Protein AF-0000000068149530 (afdb_homodimer)

InterPro domains:
  IPR010985 Ribbon-helix-helix [SSF47598] (2-46)
  IPR022789 Antitoxin ParD [PF03693] (12-63)
  IPR022789 Antitoxin ParD [PTHR36582] (4-88)
  IPR022789 Antitoxin ParD [TIGR02606] (7-67)
  IPR038296 Antitoxin ParD superfamily [G3DSA:6.10.10.120] (13-91)

Nearest PDB structures (foldseek):
  5zkt-assembly1_A  TM=6.348E-01  e=5.480E+00  Oryza sativa Japonica Group
  5zkt-assembly1_A  TM=6.357E-01  e=5.384E+00  Oryza sativa Japonica Group

Radius of gyration: 24.43 Å; Cα contacts (8 Å, |Δi|>4): 113; chains: 2; bounding box: 44×57×51 Å

Solvent-accessible surface area (backbone atoms only — not comparable to full-atom values): 9767 Å² total; per-residue (Å²): 132,66,66,38,80,46,78,33,60,32,48,50,70,56,50,48,53,48,48,50,40,30,73,72,62,78,31,94,36,62,35,52,52,51,53,51,10,43,50,53,40,50,51,50,52,50,50,52,51,51,52,49,50,50,50,53,51,52,50,52,52,35,69,72,40,44,79,70,42,47,63,58,46,46,43,49,50,49,47,50,50,48,53,51,48,50,53,54,68,72,98,131,67,66,38,82,45,79,31,62,32,50,47,70,58,50,48,53,49,47,49,41,29,72,72,61,79,34,94,36,62,34,52,52,51,52,51,12,44,50,52,38,50,52,50,52,52,51,52,51,52,52,49,50,50,50,52,53,51,51,52,53,34,68,72,39,44,79,69,43,48,60,55,48,48,43,48,51,49,47,50,50,46,53,50,48,50,52,54,69,74,94

Foldseek 3Di:
DDDDDDDDDDDPVVVVVLVVCCVVPVDVDSVRVVVVVVVVVVVVVVVVVVVVVVVVVVVVVCVVCVPVCPPVVVVVVVVVVVVVVVVVVVD/DDDDDDDDDDDPVVVVVLVVCCVVPVDVDSVRVVVVVVVVVVVVVVVVVVVVVVVVVVVVVCVVCVPVCVPVVVVVVVVVVVVVVVVVVVD

pLDDT: mean 83.76, std 18.3, range [43.78, 98.88]

Secondary structure (DSSP, 8-state):
--EEEEEEEEEHHHHHHHHHHHHTTS-S-HHHHHHHHHHHHHHHHHHHHHHHHHHHHHHHHHHH-HHHHHHHHHHHHHHHHHHHHHHHHH-/--EEEEEEEEEHHHHHHHHHHHHTTS-S-HHHHHHHHHHHHHHHHHHHHHHHHHHHHHHHHHHH-HHHHHHHHHHHHHHHHHHHHHHHHH-

Structure (mmCIF, N/CA/C/O backbone):
data_AF-0000000068149530-model_v1
#
loop_
_entity.id
_entity.type
_entity.pdbx_description
1 polymer 'Type II toxin-antitoxin system ParD family antitoxin'
#
loop_
_atom_site.group_PDB
_atom_site.id
_atom_site.type_symbol
_atom_site.label_atom_id
_atom_site.label_alt_id
_atom_site.label_comp_id
_atom_site.label_asym_id
_atom_site.label_entity_id
_atom_site.label_seq_id
_atom_site.pdbx_PDB_ins_code
_atom_site.Cartn_x
_atom_site.Cartn_y
_atom_site.Cartn_z
_atom_site.occupancy
_atom_site.B_iso_or_equiv
_atom_site.auth_seq_id
_atom_site.auth_comp_id
_atom_site.auth_asym_id
_atom_site.auth_atom_id
_atom_site.pdbx_PDB_model_num
ATOM 1 N N . MET A 1 1 ? 14.922 -18.594 5.605 1 72.62 1 MET A N 1
ATOM 2 C CA . MET A 1 1 ? 13.531 -18.172 5.723 1 72.62 1 MET A CA 1
ATOM 3 C C . MET A 1 1 ? 12.641 -18.969 4.766 1 72.62 1 MET A C 1
ATOM 5 O O . MET A 1 1 ? 12.938 -19.062 3.574 1 72.62 1 MET A O 1
ATOM 9 N N . GLN A 1 2 ? 11.68 -19.844 5.27 1 93.38 2 GLN A N 1
ATOM 10 C CA . GLN A 1 2 ? 10.844 -20.734 4.484 1 93.38 2 GLN A CA 1
ATOM 11 C C . GLN A 1 2 ? 9.922 -19.953 3.555 1 93.38 2 GLN A C 1
ATOM 13 O O . GLN A 1 2 ? 9.391 -18.906 3.934 1 93.38 2 GLN A O 1
ATOM 18 N N . THR A 1 3 ? 10.031 -20.375 2.18 1 97.75 3 THR A N 1
ATOM 19 C CA . THR A 1 3 ? 9.164 -19.703 1.216 1 97.75 3 THR A CA 1
ATOM 20 C C . THR A 1 3 ? 8.141 -20.688 0.639 1 97.75 3 THR A C 1
ATOM 22 O O . THR A 1 3 ? 8.297 -21.906 0.774 1 97.75 3 THR A O 1
ATOM 25 N N . GLU A 1 4 ? 7.098 -20.047 0.162 1 97.44 4 GLU A N 1
ATOM 26 C CA . GLU A 1 4 ? 6.031 -20.766 -0.53 1 97.44 4 GLU A CA 1
ATOM 27 C C . GLU A 1 4 ? 5.773 -20.172 -1.913 1 97.44 4 GLU A C 1
ATOM 29 O O . GLU A 1 4 ? 5.82 -18.953 -2.09 1 97.44 4 GLU A O 1
ATOM 34 N N . LYS A 1 5 ? 5.578 -21.094 -2.857 1 98 5 LYS A N 1
ATOM 35 C CA . LYS A 1 5 ? 5.23 -20.641 -4.203 1 98 5 LYS A CA 1
ATOM 36 C C . LYS A 1 5 ? 3.725 -20.422 -4.34 1 98 5 LYS A C 1
ATOM 38 O O . LYS A 1 5 ? 2.934 -21.234 -3.85 1 98 5 LYS A O 1
ATOM 43 N N . LEU A 1 6 ? 3.342 -19.297 -4.914 1 97.81 6 LEU A N 1
ATOM 44 C CA . LEU A 1 6 ? 1.941 -18.969 -5.148 1 97.81 6 LEU A CA 1
ATOM 45 C C . LEU A 1 6 ? 1.717 -18.531 -6.598 1 97.81 6 LEU A C 1
ATOM 47 O O . LEU A 1 6 ? 2.488 -17.75 -7.141 1 97.81 6 LEU A O 1
ATOM 51 N N . SER A 1 7 ? 0.747 -19.141 -7.23 1 98.25 7 SER A N 1
ATOM 52 C CA . SER A 1 7 ? 0.355 -18.75 -8.586 1 98.25 7 SER A CA 1
ATOM 53 C C . SER A 1 7 ? -0.832 -17.797 -8.57 1 98.25 7 SER A C 1
ATOM 55 O O . SER A 1 7 ? -1.864 -18.094 -7.961 1 98.25 7 SER A O 1
ATOM 57 N N . ILE A 1 8 ? -0.631 -16.688 -9.312 1 98.56 8 ILE A N 1
ATOM 58 C CA . ILE A 1 8 ? -1.677 -15.68 -9.266 1 98.56 8 ILE A CA 1
ATOM 59 C C . ILE A 1 8 ? -2.027 -15.234 -10.688 1 98.56 8 ILE A C 1
ATOM 61 O O . ILE A 1 8 ? -1.2 -15.328 -11.594 1 98.56 8 ILE A O 1
ATOM 65 N N . SER A 1 9 ? -3.277 -14.734 -10.773 1 98.5 9 SER A N 1
ATOM 66 C CA . SER A 1 9 ? -3.744 -14.133 -12.016 1 98.5 9 SER A CA 1
ATOM 67 C C . SER A 1 9 ? -3.805 -12.617 -11.914 1 98.5 9 SER A C 1
ATOM 69 O O . SER A 1 9 ? -4.445 -12.07 -11.008 1 98.5 9 SER A O 1
ATOM 71 N N . LEU A 1 10 ? -3.146 -11.938 -12.938 1 98.69 10 LEU A N 1
ATOM 72 C CA . LEU A 1 10 ? -3.113 -10.484 -12.969 1 98.69 10 LEU A CA 1
ATOM 73 C C . LEU A 1 10 ? -3.623 -9.953 -14.305 1 98.69 10 LEU A C 1
ATOM 75 O O . LEU A 1 10 ? -3.355 -10.547 -15.352 1 98.69 10 LEU A O 1
ATOM 79 N N . PRO A 1 11 ? -4.352 -8.805 -14.227 1 98.56 11 PRO A N 1
ATOM 80 C CA . PRO A 1 11 ? -4.516 -8.094 -15.492 1 98.56 11 PRO A CA 1
ATOM 81 C C . PRO A 1 11 ? -3.188 -7.844 -16.203 1 98.56 11 PRO A C 1
ATOM 83 O O . PRO A 1 11 ? -2.18 -7.555 -15.555 1 98.56 11 PRO A O 1
ATOM 86 N N . VAL A 1 12 ? -3.176 -7.852 -17.484 1 98.31 12 VAL A N 1
ATOM 87 C CA . VAL A 1 12 ? -1.969 -7.797 -18.297 1 98.31 12 VAL A CA 1
ATOM 88 C C . VAL A 1 12 ? -1.203 -6.508 -18.016 1 98.31 12 VAL A C 1
ATOM 90 O O . VAL A 1 12 ? 0.028 -6.512 -17.953 1 98.31 12 VAL A O 1
ATOM 93 N N . ASP A 1 13 ? -1.931 -5.422 -17.812 1 97 13 ASP A N 1
ATOM 94 C CA . ASP A 1 13 ? -1.286 -4.133 -17.578 1 97 13 ASP A CA 1
ATOM 95 C C . ASP A 1 13 ? -0.573 -4.121 -16.219 1 97 13 ASP A C 1
ATOM 97 O O . ASP A 1 13 ? 0.51 -3.549 -16.094 1 97 13 ASP A O 1
ATOM 101 N N . MET A 1 14 ? -1.145 -4.816 -15.266 1 98.25 14 MET A N 1
ATOM 102 C CA . MET A 1 14 ? -0.516 -4.914 -13.953 1 98.25 14 MET A CA 1
ATOM 103 C C . MET A 1 14 ? 0.738 -5.777 -14.008 1 98.25 14 MET A C 1
ATOM 105 O O . MET A 1 14 ? 1.772 -5.418 -13.445 1 98.25 14 MET A O 1
ATOM 109 N N . ALA A 1 15 ? 0.634 -6.879 -14.695 1 98.56 15 ALA A N 1
ATOM 110 C CA . ALA A 1 15 ? 1.788 -7.758 -14.867 1 98.56 15 ALA A CA 1
ATOM 111 C C . ALA A 1 15 ? 2.932 -7.027 -15.57 1 98.56 15 ALA A C 1
ATOM 113 O O . ALA A 1 15 ? 4.098 -7.176 -15.188 1 98.56 15 ALA A O 1
ATOM 114 N N . ARG A 1 16 ? 2.561 -6.223 -16.516 1 97.88 16 ARG A N 1
ATOM 115 C CA . ARG A 1 16 ? 3.555 -5.461 -17.266 1 97.88 16 ARG A CA 1
ATOM 116 C C . ARG A 1 16 ? 4.262 -4.453 -16.359 1 97.88 16 ARG A C 1
ATOM 118 O O . ARG A 1 16 ? 5.477 -4.273 -16.469 1 97.88 16 ARG A O 1
ATOM 125 N N . MET A 1 17 ? 3.484 -3.861 -15.531 1 97.81 17 MET A N 1
ATOM 126 C CA . MET A 1 17 ? 4.059 -2.895 -14.602 1 97.81 17 MET A CA 1
ATOM 127 C C . MET A 1 17 ? 5.059 -3.564 -13.664 1 97.81 17 MET A C 1
ATOM 129 O O . MET A 1 17 ? 6.152 -3.039 -13.438 1 97.81 17 MET A O 1
ATOM 133 N N . VAL A 1 18 ? 4.77 -4.719 -13.164 1 98.5 18 VAL A N 1
ATOM 134 C CA . VAL A 1 18 ? 5.641 -5.484 -12.281 1 98.5 18 VAL A CA 1
ATOM 135 C C . VAL A 1 18 ? 6.934 -5.848 -13.016 1 98.5 18 VAL A C 1
ATOM 137 O O . VAL A 1 18 ? 8.031 -5.605 -12.508 1 98.5 18 VAL A O 1
ATOM 140 N N . ARG A 1 19 ? 6.84 -6.273 -14.242 1 98.25 19 ARG A N 1
ATOM 141 C CA . ARG A 1 19 ? 7.992 -6.691 -15.023 1 98.25 19 ARG A CA 1
ATOM 142 C C . ARG A 1 19 ? 8.898 -5.508 -15.344 1 98.25 19 ARG A C 1
ATOM 144 O O . ARG A 1 19 ? 10.125 -5.645 -15.352 1 98.25 19 ARG A O 1
ATOM 151 N N . ARG A 1 20 ? 8.258 -4.43 -15.656 1 97.88 20 ARG A N 1
ATOM 152 C CA . ARG A 1 20 ? 9.031 -3.24 -16 1 97.88 20 ARG A CA 1
ATOM 153 C C . ARG A 1 20 ? 9.953 -2.83 -14.859 1 97.88 20 ARG A C 1
ATOM 155 O O . ARG A 1 20 ? 11.094 -2.424 -15.094 1 97.88 20 ARG A O 1
ATOM 162 N N . ARG A 1 21 ? 9.508 -3.053 -13.617 1 96.94 21 ARG A N 1
ATOM 163 C CA . ARG A 1 21 ? 10.297 -2.643 -12.461 1 96.94 21 ARG A CA 1
ATOM 164 C C . ARG A 1 21 ? 11.469 -3.592 -12.227 1 96.94 21 ARG A C 1
ATOM 166 O O . ARG A 1 21 ? 12.492 -3.195 -11.664 1 96.94 21 ARG A O 1
ATOM 173 N N . VAL A 1 22 ? 11.328 -4.77 -12.719 1 98.25 22 VAL A N 1
ATOM 174 C CA . VAL A 1 22 ? 12.422 -5.73 -12.656 1 98.25 22 VAL A CA 1
ATOM 175 C C . VAL A 1 22 ? 13.422 -5.445 -13.773 1 98.25 22 VAL A C 1
ATOM 177 O O . VAL A 1 22 ? 14.633 -5.414 -13.547 1 98.25 22 VAL A O 1
ATOM 180 N N . GLU A 1 23 ? 12.859 -5.125 -14.945 1 97.88 23 GLU A N 1
ATOM 181 C CA . GLU A 1 23 ? 13.672 -4.867 -16.125 1 97.88 23 GLU A CA 1
ATOM 182 C C . GLU A 1 23 ? 14.516 -3.607 -15.953 1 97.88 23 GLU A C 1
ATOM 184 O O . GLU A 1 23 ? 15.648 -3.543 -16.438 1 97.88 23 GLU A O 1
ATOM 189 N N . ASP A 1 24 ? 13.977 -2.689 -15.234 1 96.38 24 ASP A N 1
ATOM 190 C CA . ASP A 1 24 ? 14.703 -1.434 -15.062 1 96.38 24 ASP A CA 1
ATOM 191 C C . ASP A 1 24 ? 15.672 -1.515 -13.891 1 96.38 24 ASP A C 1
ATOM 193 O O . ASP A 1 24 ? 16.359 -0.539 -13.578 1 96.38 24 ASP A O 1
ATOM 197 N N . GLY A 1 25 ? 15.648 -2.586 -13.203 1 96.88 25 GLY A N 1
ATOM 198 C CA . GLY A 1 25 ? 16.672 -2.85 -12.195 1 96.88 25 GLY A CA 1
ATOM 199 C C . GLY A 1 25 ? 16.266 -2.4 -10.805 1 96.88 25 GLY A C 1
ATOM 200 O O . GLY A 1 25 ? 17.062 -2.455 -9.875 1 96.88 25 GLY A O 1
ATOM 201 N N . ALA A 1 26 ? 15.055 -1.994 -10.578 1 95.88 26 ALA A N 1
ATOM 202 C CA . ALA A 1 26 ? 14.586 -1.525 -9.281 1 95.88 26 ALA A CA 1
ATOM 203 C C . ALA A 1 26 ? 14.406 -2.689 -8.312 1 95.88 26 ALA A C 1
ATOM 205 O O . ALA A 1 26 ? 14.539 -2.52 -7.094 1 95.88 26 ALA A O 1
ATOM 206 N N . TYR A 1 27 ? 14.094 -3.84 -8.844 1 98.12 27 TYR A N 1
ATOM 207 C CA . TYR A 1 27 ? 13.898 -5.055 -8.062 1 98.12 27 TYR A CA 1
ATOM 208 C C . TYR A 1 27 ? 14.609 -6.242 -8.703 1 98.12 27 TYR A C 1
ATOM 210 O O . TYR A 1 27 ? 14.781 -6.277 -9.93 1 98.12 27 TYR A O 1
ATOM 218 N N . ALA A 1 28 ? 14.953 -7.152 -8 1 98.06 28 ALA A N 1
ATOM 219 C CA . ALA A 1 28 ? 15.68 -8.328 -8.484 1 98.06 28 ALA A CA 1
ATOM 220 C C . ALA A 1 28 ? 14.727 -9.312 -9.156 1 98.06 28 ALA A C 1
ATOM 222 O O . ALA A 1 28 ? 15.156 -10.156 -9.953 1 98.06 28 ALA A O 1
ATOM 223 N N . SER A 1 29 ? 13.367 -9.242 -8.734 1 98.44 29 SER A N 1
ATOM 224 C CA . SER A 1 29 ? 12.422 -10.227 -9.258 1 98.44 29 SER A CA 1
ATOM 225 C C . SER A 1 29 ? 10.984 -9.727 -9.141 1 98.44 29 SER A C 1
ATOM 227 O O . SER A 1 29 ? 10.703 -8.797 -8.391 1 98.44 29 SER A O 1
ATOM 229 N N . ASN A 1 30 ? 10.141 -10.398 -9.781 1 98.44 30 ASN A N 1
ATOM 230 C CA . ASN A 1 30 ? 8.703 -10.164 -9.641 1 98.44 30 ASN A CA 1
ATOM 231 C C . ASN A 1 30 ? 8.234 -10.422 -8.211 1 98.44 30 ASN A C 1
ATOM 233 O O . 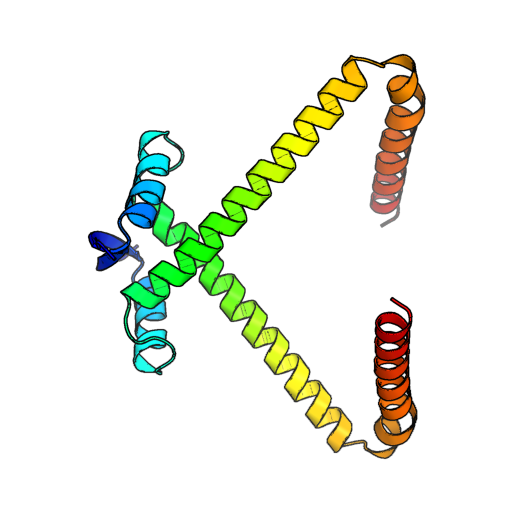ASN A 1 30 ? 7.418 -9.672 -7.676 1 98.44 30 ASN A O 1
ATOM 237 N N . SER A 1 31 ? 8.766 -11.422 -7.641 1 98.75 31 SER A N 1
ATOM 238 C CA . SER A 1 31 ? 8.422 -11.766 -6.266 1 98.75 31 SER A CA 1
ATOM 239 C C . SER A 1 31 ? 8.773 -10.633 -5.309 1 98.75 31 SER A C 1
ATOM 241 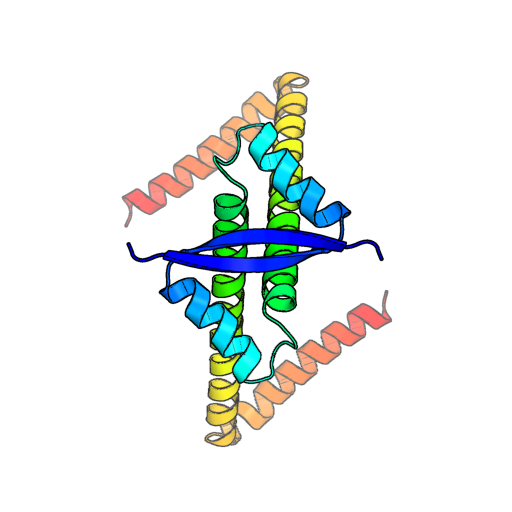O O . SER A 1 31 ? 8.039 -10.359 -4.355 1 98.75 31 SER A O 1
ATOM 243 N N . GLU A 1 32 ? 9.844 -9.992 -5.609 1 98.75 32 GLU A N 1
ATOM 244 C CA . GLU A 1 32 ? 10.258 -8.883 -4.758 1 98.75 32 GLU A CA 1
ATOM 245 C C . GLU A 1 32 ? 9.281 -7.723 -4.844 1 98.75 32 GLU A C 1
ATOM 247 O O . GLU A 1 32 ? 8.93 -7.121 -3.826 1 98.75 32 GLU A O 1
ATOM 252 N N . VAL A 1 33 ? 8.773 -7.398 -5.941 1 98.75 33 VAL A N 1
ATOM 253 C CA . VAL A 1 33 ? 7.781 -6.352 -6.137 1 98.75 33 VAL A CA 1
ATOM 254 C C . VAL A 1 33 ? 6.516 -6.688 -5.352 1 98.75 33 VAL A C 1
ATOM 256 O O . VAL A 1 33 ? 5.992 -5.848 -4.617 1 98.75 33 VAL A O 1
ATOM 259 N N . ILE A 1 34 ? 6.098 -7.902 -5.43 1 98.88 34 ILE A N 1
ATOM 260 C CA . ILE A 1 34 ? 4.848 -8.336 -4.82 1 98.88 34 ILE A CA 1
ATOM 261 C C . ILE A 1 34 ? 4.996 -8.352 -3.299 1 98.88 34 ILE A C 1
ATOM 263 O O . ILE A 1 34 ? 4.074 -7.977 -2.576 1 98.88 34 ILE A O 1
ATOM 267 N N . ARG A 1 35 ? 6.211 -8.766 -2.836 1 98.81 35 ARG A N 1
ATOM 268 C CA . ARG A 1 35 ? 6.445 -8.727 -1.396 1 98.81 35 ARG A CA 1
ATOM 269 C C . ARG A 1 35 ? 6.379 -7.297 -0.869 1 98.81 35 ARG A C 1
ATOM 271 O O . ARG A 1 35 ? 5.82 -7.047 0.2 1 98.81 35 ARG A O 1
ATOM 278 N N . GLU A 1 36 ? 6.891 -6.402 -1.676 1 98.75 36 GLU A N 1
ATOM 279 C CA . GLU A 1 36 ? 6.801 -5 -1.281 1 98.75 36 GLU A CA 1
ATOM 280 C C . GLU A 1 36 ? 5.352 -4.516 -1.284 1 98.75 36 GLU A C 1
ATOM 282 O O . GLU A 1 36 ? 4.918 -3.83 -0.356 1 98.75 36 GLU A O 1
ATOM 287 N N . ALA A 1 37 ? 4.617 -4.852 -2.281 1 98.88 37 ALA A N 1
ATOM 288 C CA . ALA A 1 37 ? 3.201 -4.496 -2.369 1 98.88 37 ALA A CA 1
ATOM 289 C C . ALA A 1 37 ? 2.422 -5.051 -1.178 1 98.88 37 ALA A C 1
ATOM 291 O O . ALA A 1 37 ? 1.613 -4.34 -0.576 1 98.88 37 ALA A O 1
ATOM 292 N N . LEU A 1 38 ? 2.742 -6.27 -0.776 1 98.88 38 LEU A N 1
ATOM 293 C CA . LEU A 1 38 ? 2.027 -6.922 0.314 1 98.88 38 LEU A CA 1
ATOM 294 C C . LEU A 1 38 ? 2.391 -6.297 1.655 1 98.88 38 LEU A C 1
ATOM 296 O O . LEU A 1 38 ? 1.555 -6.227 2.561 1 98.88 38 LEU A O 1
ATOM 300 N N . ARG A 1 39 ? 3.609 -5.805 1.75 1 98.69 39 ARG A N 1
ATOM 301 C CA . AR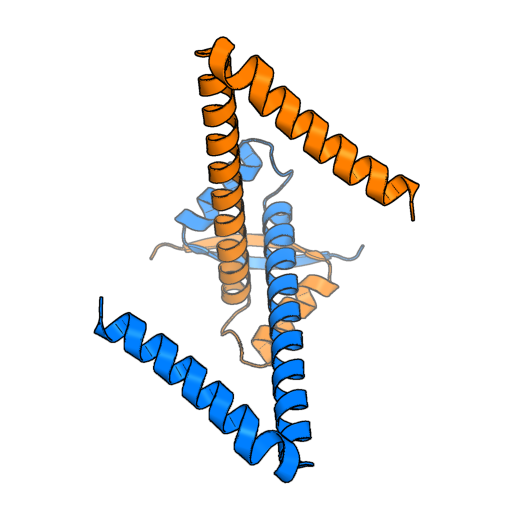G A 1 39 ? 3.975 -5.102 2.975 1 98.69 39 ARG A CA 1
ATOM 302 C C . ARG A 1 39 ? 3.17 -3.812 3.125 1 98.69 39 ARG A C 1
ATOM 304 O O . ARG A 1 39 ? 2.717 -3.482 4.223 1 98.69 39 ARG A O 1
ATOM 311 N N . LEU A 1 40 ? 3.01 -3.168 2.037 1 98.5 40 LEU A N 1
ATOM 312 C CA . LEU A 1 40 ? 2.207 -1.951 2.041 1 98.5 40 LEU A CA 1
ATOM 313 C C . LEU A 1 40 ? 0.751 -2.262 2.377 1 98.5 40 LEU A C 1
ATOM 315 O O . LEU A 1 40 ? 0.135 -1.568 3.189 1 98.5 40 LEU A O 1
ATOM 319 N N . TRP A 1 41 ? 0.242 -3.285 1.822 1 98.62 41 TRP A N 1
ATOM 320 C CA . TRP A 1 41 ? -1.123 -3.732 2.074 1 98.62 41 TRP A CA 1
ATOM 321 C C . TRP A 1 41 ? -1.312 -4.109 3.539 1 98.62 41 TRP A C 1
ATOM 323 O O . TRP A 1 41 ? -2.301 -3.725 4.164 1 98.62 41 TRP A O 1
ATOM 333 N N . GLN A 1 42 ? -0.38 -4.848 4.105 1 98 42 GLN A N 1
ATOM 334 C CA . GLN A 1 42 ? -0.425 -5.238 5.512 1 98 42 GLN A CA 1
ATOM 335 C C . GLN A 1 42 ? -0.429 -4.016 6.426 1 98 42 GLN A C 1
ATOM 337 O O . GLN A 1 42 ? -1.182 -3.967 7.398 1 98 42 GLN A O 1
ATOM 342 N N . GLN A 1 43 ? 0.433 -3.088 6.086 1 97.62 43 GLN A N 1
ATOM 343 C CA . GLN A 1 43 ? 0.487 -1.847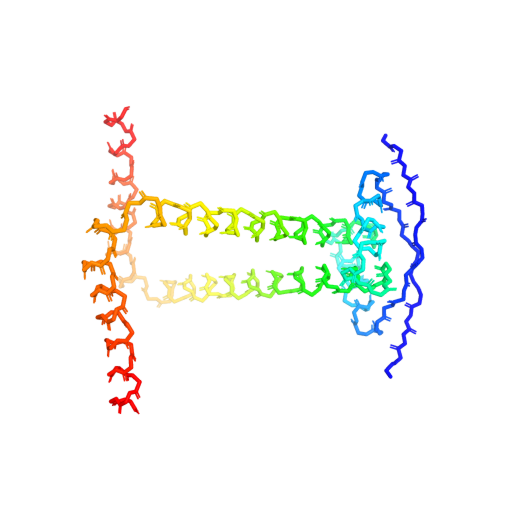 6.848 1 97.62 43 GLN A CA 1
ATOM 344 C C . GLN A 1 43 ? -0.861 -1.13 6.828 1 97.62 43 GLN A C 1
ATOM 346 O O . GLN A 1 43 ? -1.341 -0.673 7.871 1 97.62 43 GLN A O 1
ATOM 351 N N . ARG A 1 44 ? -1.435 -1.1 5.707 1 96.81 44 ARG A N 1
ATOM 352 C CA . ARG A 1 44 ? -2.734 -0.451 5.566 1 96.81 44 ARG A CA 1
ATOM 353 C C . ARG A 1 44 ? -3.801 -1.184 6.371 1 96.81 44 ARG A C 1
ATOM 355 O O . ARG A 1 44 ? -4.633 -0.553 7.027 1 96.81 44 ARG A O 1
ATOM 362 N N . GLU A 1 45 ? -3.76 -2.492 6.281 1 96.12 45 GLU A N 1
ATOM 363 C CA . GLU A 1 45 ? -4.707 -3.289 7.055 1 96.12 45 GLU A CA 1
ATOM 364 C C . GLU A 1 45 ? -4.543 -3.039 8.555 1 96.12 45 GLU A C 1
ATOM 366 O O . GLU A 1 45 ? -5.531 -2.938 9.281 1 96.12 45 GLU A O 1
ATOM 371 N N . GLN A 1 46 ? -3.33 -2.938 9 1 96.38 46 GLN A N 1
ATOM 372 C CA . GLN A 1 46 ? -3.051 -2.688 10.406 1 96.38 46 GLN A CA 1
ATOM 373 C C . GLN A 1 46 ? -3.561 -1.313 10.836 1 96.38 46 GLN A C 1
ATOM 375 O O . GLN A 1 46 ? -4.141 -1.168 11.914 1 96.38 46 GLN A O 1
ATOM 380 N N . GLU A 1 47 ? -3.33 -0.359 10.031 1 96.12 47 GLU A N 1
ATOM 381 C CA . GLU A 1 47 ? -3.799 0.995 10.305 1 96.12 47 GLU A CA 1
ATOM 382 C C . GLU A 1 47 ? -5.32 1.043 10.406 1 96.12 47 GLU A C 1
ATOM 384 O O . GLU A 1 47 ? -5.871 1.669 11.312 1 96.12 47 GLU A O 1
ATOM 389 N N . ARG A 1 48 ? -6.004 0.415 9.523 1 93.81 48 ARG A N 1
ATOM 390 C CA . ARG A 1 48 ? -7.461 0.341 9.531 1 93.81 48 ARG A CA 1
ATOM 391 C C . ARG A 1 48 ? -7.961 -0.342 10.805 1 93.81 48 ARG A C 1
ATOM 393 O O . ARG A 1 48 ? -8.938 0.106 11.414 1 93.81 48 ARG A O 1
ATOM 400 N N . GLY A 1 49 ? -7.27 -1.372 11.141 1 93.94 49 GLY A N 1
ATOM 401 C CA . GLY A 1 49 ? -7.625 -2.053 12.375 1 93.94 49 GLY A CA 1
ATOM 402 C C . GLY A 1 49 ? -7.484 -1.173 13.602 1 93.94 49 GLY A C 1
ATOM 403 O O . GLY A 1 49 ? -8.375 -1.141 14.453 1 93.94 49 GLY A O 1
ATOM 404 N N . HIS A 1 50 ? -6.43 -0.422 13.656 1 94.88 50 HIS A N 1
ATOM 405 C CA . HIS A 1 50 ? -6.199 0.482 14.773 1 94.88 50 HIS A CA 1
ATOM 406 C C . HIS A 1 50 ? -7.262 1.574 14.836 1 94.88 50 HIS A C 1
ATOM 408 O O . HIS A 1 50 ? -7.738 1.925 15.914 1 94.88 50 HIS A O 1
ATOM 414 N N . ARG A 1 51 ? -7.57 2.098 13.719 1 93.06 51 ARG A N 1
ATOM 415 C CA . ARG A 1 51 ? -8.578 3.146 13.641 1 93.06 51 ARG A CA 1
ATOM 416 C C . ARG A 1 51 ? -9.938 2.635 14.109 1 93.06 51 ARG A C 1
ATOM 418 O O . ARG A 1 51 ? -10.648 3.324 14.844 1 93.06 51 ARG A O 1
ATOM 425 N N . LEU A 1 52 ? -10.266 1.449 13.742 1 93.62 52 LEU A N 1
ATOM 426 C CA . LEU A 1 52 ? -11.531 0.849 14.141 1 93.62 52 LEU A CA 1
ATOM 427 C C . LEU A 1 52 ? -11.57 0.607 15.648 1 93.62 52 LEU A C 1
ATOM 429 O O . LEU A 1 52 ? -12.594 0.847 16.297 1 93.62 52 LEU A O 1
ATOM 433 N N . ASP A 1 53 ? -10.484 0.189 16.109 1 93.56 53 ASP A N 1
ATOM 434 C CA . ASP A 1 53 ? -10.391 -0.036 17.547 1 93.56 53 ASP A CA 1
ATOM 435 C C . ASP A 1 53 ? -10.562 1.271 18.328 1 93.56 53 ASP A C 1
ATOM 437 O O . ASP A 1 53 ? -11.219 1.301 19.359 1 93.56 53 ASP A O 1
ATOM 441 N N . ALA A 1 54 ? -9.969 2.254 17.781 1 91.5 54 ALA A N 1
ATOM 442 C CA . ALA A 1 54 ? -10.078 3.566 18.406 1 91.5 54 ALA A CA 1
ATOM 443 C C . ALA A 1 54 ? -11.516 4.074 18.375 1 91.5 54 ALA A C 1
ATOM 445 O O . ALA A 1 54 ? -11.992 4.66 19.344 1 91.5 54 ALA A O 1
ATOM 446 N N . ILE A 1 55 ? -12.141 3.879 17.312 1 90 55 ILE A N 1
ATOM 447 C CA . ILE A 1 55 ? -13.531 4.285 17.156 1 90 55 ILE A CA 1
ATOM 448 C C . ILE A 1 55 ? -14.414 3.506 18.125 1 90 55 ILE A C 1
ATOM 450 O O . ILE A 1 55 ? -15.25 4.09 18.828 1 90 55 ILE A O 1
ATOM 454 N N . ARG A 1 56 ? -14.258 2.227 18.203 1 92.12 56 ARG A N 1
ATOM 455 C CA . ARG A 1 56 ? -15.016 1.388 19.125 1 92.12 56 ARG A CA 1
ATOM 456 C C . ARG A 1 56 ? -14.789 1.827 20.578 1 92.12 56 ARG A C 1
ATOM 458 O O . ARG A 1 56 ? -15.742 1.907 21.359 1 92.12 56 ARG A O 1
ATOM 465 N N . ALA A 1 57 ? -13.523 2.146 20.906 1 90.25 57 ALA A N 1
ATOM 466 C CA . ALA A 1 57 ? -13.18 2.59 22.25 1 90.25 57 ALA A CA 1
ATOM 467 C C . ALA A 1 57 ? -13.875 3.91 22.578 1 90.25 57 ALA A C 1
ATOM 469 O O . ALA A 1 57 ? -14.344 4.105 23.703 1 90.25 57 ALA A O 1
ATOM 470 N N . SER A 1 58 ? -13.898 4.789 21.625 1 86.75 58 SER A N 1
ATOM 471 C CA . SER A 1 58 ? -14.555 6.082 21.812 1 86.75 58 SER A CA 1
ATOM 472 C C . SER A 1 58 ? -16.062 5.922 22 1 86.75 58 SER A C 1
ATOM 474 O O . SER A 1 58 ? -16.656 6.574 22.859 1 86.75 58 SER A O 1
ATOM 476 N N . LEU A 1 59 ? -16.625 5.059 21.281 1 86.69 59 LEU A N 1
ATOM 477 C CA . LEU A 1 59 ? -18.062 4.793 21.406 1 86.69 59 LEU A CA 1
ATOM 478 C C . LEU A 1 59 ? -18.391 4.164 22.75 1 86.69 59 LEU A C 1
ATOM 480 O O . LEU A 1 59 ? -19.375 4.531 23.391 1 86.69 59 LEU A O 1
ATOM 484 N N . ASP A 1 60 ? -17.594 3.279 23.172 1 87.62 60 ASP A N 1
ATOM 485 C CA . ASP A 1 60 ? -17.766 2.635 24.484 1 87.62 60 ASP A CA 1
ATOM 486 C C . ASP A 1 60 ? -17.625 3.648 25.609 1 87.62 60 ASP A C 1
ATOM 488 O O . ASP A 1 60 ? -18.406 3.609 26.578 1 87.62 60 ASP A O 1
ATOM 492 N N . ALA A 1 61 ? -16.672 4.559 25.531 1 83.81 61 ALA A N 1
ATOM 493 C CA . ALA A 1 61 ? -16.484 5.598 26.531 1 83.81 61 ALA A CA 1
ATOM 494 C C . ALA A 1 61 ? -17.672 6.543 26.594 1 83.81 61 ALA A C 1
ATOM 496 O O . ALA A 1 61 ? -18.094 6.945 27.672 1 83.81 61 ALA A O 1
ATOM 497 N N . ALA A 1 62 ? -18.266 6.859 25.453 1 80.5 62 ALA A N 1
ATOM 498 C CA . ALA A 1 62 ? -19.422 7.738 25.375 1 80.5 62 ALA A CA 1
ATOM 499 C C . ALA A 1 62 ? -20.656 7.051 25.938 1 80.5 62 ALA A C 1
ATOM 501 O O . ALA A 1 62 ? -21.484 7.691 26.594 1 80.5 62 ALA A O 1
ATOM 502 N N . ALA A 1 63 ? -20.75 5.816 25.719 1 82.38 63 ALA A N 1
ATOM 503 C CA . ALA A 1 63 ? -21.875 5.043 26.219 1 82.38 63 ALA A CA 1
ATOM 504 C C . ALA A 1 63 ? -21.812 4.898 27.734 1 82.38 63 ALA A C 1
ATOM 506 O O . ALA A 1 63 ? -22.844 4.855 28.406 1 82.38 63 ALA A O 1
ATOM 507 N N . ASN A 1 64 ? -20.672 4.875 28.156 1 82.69 64 ASN A N 1
ATOM 508 C CA . ASN A 1 64 ? -20.484 4.656 29.578 1 82.69 64 ASN A CA 1
ATOM 509 C C . ASN A 1 64 ? -20.516 5.969 30.359 1 82.69 64 ASN A C 1
ATOM 511 O O . ASN A 1 64 ? -20.641 5.965 31.578 1 82.69 64 ASN A O 1
ATOM 515 N N . ASP A 1 65 ? -20.297 7.133 29.766 1 67.62 65 ASP A N 1
ATOM 516 C CA . ASP A 1 65 ? -20.422 8.43 30.422 1 67.62 65 ASP A CA 1
ATOM 517 C C . ASP A 1 65 ? -21.219 9.406 29.547 1 67.62 65 ASP A C 1
ATOM 519 O O . ASP A 1 65 ? -20.656 10.344 28.984 1 67.62 65 ASP A O 1
ATOM 523 N N . PRO A 1 66 ? -22.547 9.039 29.375 1 60.28 66 PRO A N 1
ATOM 524 C CA . PRO A 1 66 ? -23.406 9.836 28.5 1 60.28 66 PRO A CA 1
ATOM 525 C C . PRO A 1 66 ? -23.438 11.32 28.875 1 60.28 66 PRO A C 1
ATOM 527 O O . PRO A 1 66 ? -23.688 12.172 28.016 1 60.28 66 PRO A O 1
ATOM 530 N N . ALA A 1 67 ? -23.438 11.641 30.125 1 59.22 67 ALA A N 1
ATOM 531 C CA . ALA A 1 67 ? -23.516 13.023 30.594 1 59.22 67 ALA A CA 1
ATOM 532 C C . ALA A 1 67 ? -22.391 13.859 30.016 1 59.22 67 ALA A C 1
ATOM 534 O O . ALA A 1 67 ? -22.578 15.047 29.734 1 59.22 67 ALA A O 1
ATOM 535 N N . ARG A 1 68 ? -21.281 13.461 30.031 1 55.59 68 ARG A N 1
ATOM 536 C CA . ARG A 1 68 ? -20.141 14.219 29.547 1 55.59 68 ARG A CA 1
ATOM 537 C C . ARG A 1 68 ? -20.188 14.352 28.016 1 55.59 68 ARG A C 1
ATOM 539 O O . ARG A 1 68 ? -19.844 15.406 27.469 1 55.59 68 ARG A O 1
ATOM 546 N N . HIS A 1 69 ? -20.391 13.289 27.266 1 56 69 HIS A N 1
ATOM 547 C CA . HIS A 1 69 ? -20.344 13.242 25.797 1 56 69 HIS A CA 1
ATOM 548 C C . HIS A 1 69 ? -21.672 13.656 25.188 1 56 69 HIS A C 1
ATOM 550 O O . HIS A 1 69 ? -21.75 13.891 23.984 1 56 69 HIS A O 1
ATOM 556 N N . GLY A 1 70 ? -22.766 13.594 25.953 1 53.38 70 GLY A N 1
ATOM 557 C CA . GLY A 1 70 ? -24.062 13.977 25.422 1 53.38 70 GLY A CA 1
ATOM 558 C C . GLY A 1 70 ? -24.078 15.375 24.844 1 53.38 70 GLY A C 1
ATOM 559 O O . GLY A 1 70 ? -24.422 15.57 23.672 1 53.38 70 GLY A O 1
ATOM 560 N N . SER A 1 71 ? -24 16.375 25.719 1 56.56 71 SER A N 1
ATOM 561 C CA . SER A 1 71 ? -24.328 17.734 25.281 1 56.56 71 SER A CA 1
ATOM 562 C C . SER A 1 71 ? -23.203 18.344 24.453 1 56.56 71 SER A C 1
ATOM 564 O O . SER A 1 71 ? -23.453 18.891 23.375 1 56.56 71 SER A O 1
ATOM 566 N N . ALA A 1 72 ? -21.953 18.312 24.891 1 54.66 72 ALA A N 1
ATOM 567 C CA . ALA A 1 72 ? -20.859 19.062 24.266 1 54.66 72 ALA A CA 1
ATOM 568 C C . ALA A 1 72 ? -20.344 18.359 23.016 1 54.66 72 ALA A C 1
ATOM 570 O O . ALA A 1 72 ? -20.062 19 22 1 54.66 72 ALA A O 1
ATOM 571 N N . GLU A 1 73 ? -20.188 17.125 23.016 1 56.28 73 GLU A N 1
ATOM 572 C CA . GLU A 1 73 ? -19.672 16.391 21.859 1 56.28 73 GLU A CA 1
ATOM 573 C C . GLU A 1 73 ? -20.734 16.234 20.781 1 56.28 73 GLU A C 1
ATOM 575 O O . GLU A 1 73 ? -20.438 16.344 19.594 1 56.28 73 GLU A O 1
ATOM 580 N N . VAL A 1 74 ? -21.953 16.047 21.172 1 58.16 74 VAL A N 1
ATOM 581 C CA . VAL A 1 74 ? -23.062 16.078 20.203 1 58.16 74 VAL A CA 1
ATOM 582 C C . VAL A 1 74 ? -23.172 17.484 19.609 1 58.16 74 VAL A C 1
ATOM 584 O O . VAL A 1 74 ? -23.359 17.641 18.406 1 58.16 74 VAL A O 1
ATOM 587 N N . SER A 1 75 ? -22.938 18.375 20.469 1 58.91 75 SER A N 1
ATOM 588 C CA .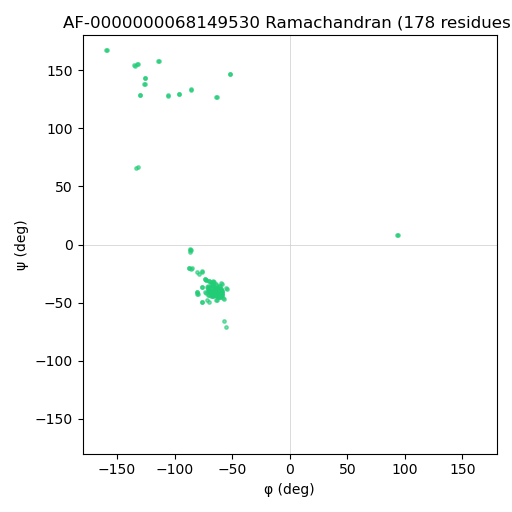 SER A 1 75 ? -22.906 19.766 20 1 58.91 75 SER A CA 1
ATOM 589 C C . SER A 1 75 ? -21.703 20.016 19.109 1 58.91 75 SER A C 1
ATOM 591 O O . SER A 1 75 ? -21.812 20.688 18.078 1 58.91 75 SER A O 1
ATOM 593 N N . ALA A 1 76 ? -20.562 19.562 19.453 1 58.06 76 ALA A N 1
ATOM 594 C CA . ALA A 1 76 ? -19.344 19.719 18.656 1 58.06 76 ALA A CA 1
ATOM 595 C C . ALA A 1 76 ? -19.438 18.938 17.359 1 58.06 76 ALA A C 1
ATOM 597 O O . ALA A 1 76 ? -18.969 19.406 16.312 1 58.06 76 ALA A O 1
ATOM 598 N N . HIS A 1 77 ? -19.953 17.812 17.438 1 61.66 77 HIS A N 1
ATOM 599 C CA . HIS A 1 77 ? -20.188 17.031 16.219 1 61.66 77 HIS A CA 1
ATOM 600 C C . HIS A 1 77 ? -21.25 17.703 15.352 1 61.66 77 HIS A C 1
ATOM 602 O O . HIS A 1 77 ? -21.094 17.781 14.133 1 61.66 77 HIS A O 1
ATOM 608 N N . PHE A 1 78 ? -22.312 18.188 15.969 1 60.03 78 PHE A N 1
ATOM 609 C CA . PHE A 1 78 ? -23.312 18.938 15.219 1 60.03 78 PHE A CA 1
ATOM 610 C C . PHE A 1 78 ? -22.703 20.234 14.68 1 60.03 78 PHE A C 1
ATOM 612 O O . PHE A 1 78 ? -22.969 20.625 13.539 1 60.03 78 PHE A O 1
ATOM 619 N N . ASP A 1 79 ? -21.844 20.844 15.453 1 56.06 79 ASP A N 1
ATOM 620 C CA . ASP A 1 79 ? -21.172 22.047 14.984 1 56.06 79 ASP A CA 1
ATOM 621 C C . ASP A 1 79 ? -20.203 21.734 13.844 1 56.06 79 ASP A C 1
ATOM 623 O O . ASP A 1 79 ? -20.109 22.5 12.875 1 56.06 79 ASP A O 1
ATOM 627 N N . ARG A 1 80 ? -19.484 20.672 13.906 1 60.19 80 ARG A N 1
ATOM 628 C CA . ARG A 1 80 ? -18.578 20.281 12.828 1 60.19 80 ARG A CA 1
ATOM 629 C C . ARG A 1 80 ? -19.344 19.891 11.578 1 60.19 80 ARG A C 1
ATOM 631 O O . ARG A 1 80 ? -18.984 20.281 10.469 1 60.19 80 ARG A O 1
ATOM 638 N N . LEU A 1 81 ? -20.422 19.125 11.703 1 64.06 81 LEU A N 1
ATOM 639 C CA . LEU A 1 81 ? -21.25 18.781 10.562 1 64.06 81 LEU A CA 1
ATOM 640 C C . LEU A 1 81 ? -21.922 20.016 9.984 1 64.06 81 LEU A C 1
ATOM 642 O O . LEU A 1 81 ? -22.031 20.172 8.766 1 64.06 81 LEU A O 1
ATOM 646 N N . LEU A 1 82 ? -22.328 20.891 10.852 1 59.88 82 LEU A N 1
ATOM 647 C CA . LEU A 1 82 ? -22.953 22.141 10.406 1 59.88 82 LEU A CA 1
ATOM 648 C C . LEU A 1 82 ? -21.922 23.047 9.742 1 59.88 82 LEU A C 1
ATOM 650 O O . LEU A 1 82 ? -22.219 23.688 8.727 1 59.88 82 LEU A O 1
ATOM 654 N N . THR A 1 83 ? -20.766 23.078 10.297 1 56.81 83 THR A N 1
ATOM 655 C CA . THR A 1 83 ? -19.703 23.875 9.68 1 56.81 83 THR A CA 1
ATOM 656 C C . THR A 1 83 ? -19.281 23.281 8.344 1 56.81 83 THR A C 1
ATOM 658 O O . THR A 1 83 ? -19.047 24.016 7.375 1 56.81 83 THR A O 1
ATOM 661 N N . GLU A 1 84 ? -19.266 21.953 8.266 1 54.16 84 GLU A N 1
ATOM 662 C CA . GLU A 1 84 ? -18.953 21.328 6.992 1 54.16 84 GLU A CA 1
ATOM 663 C C . GLU A 1 84 ? -20.109 21.484 6 1 54.16 84 GLU A C 1
ATOM 665 O O . GLU A 1 84 ? -19.875 21.672 4.801 1 54.16 84 GLU A O 1
ATOM 670 N N . ALA A 1 85 ? -21.297 21.312 6.469 1 54.34 85 ALA A N 1
ATOM 671 C CA . ALA A 1 85 ? -22.453 21.516 5.609 1 54.34 85 ALA A CA 1
ATOM 672 C C . ALA A 1 85 ? -22.547 22.969 5.145 1 54.34 85 ALA A C 1
ATOM 674 O O . ALA A 1 85 ? -22.938 23.25 4.008 1 54.34 85 ALA A O 1
ATOM 675 N N . GLU A 1 86 ? -22.312 23.875 5.938 1 53.03 86 GLU A N 1
ATOM 676 C CA . GLU A 1 86 ? -22.328 25.281 5.555 1 53.03 86 GLU A CA 1
ATOM 677 C C . GLU A 1 86 ? -21.234 25.578 4.531 1 53.03 86 GLU A C 1
ATOM 679 O O . GLU A 1 86 ? -21.438 26.406 3.633 1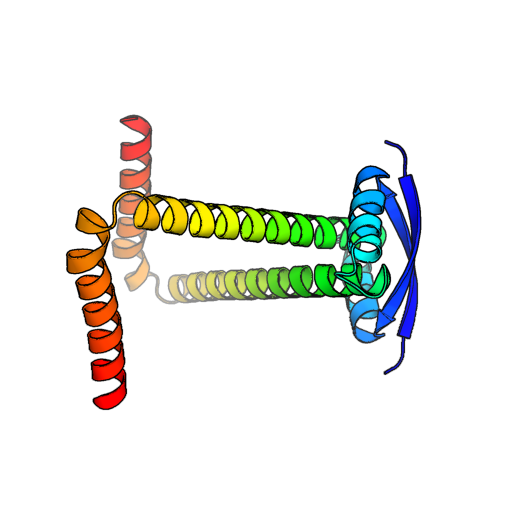 53.03 86 GLU A O 1
ATOM 684 N N . LYS A 1 87 ? -20.141 24.938 4.656 1 53.81 87 LYS A N 1
ATOM 685 C CA . LYS A 1 87 ? -19.094 25.156 3.666 1 53.81 87 LYS A CA 1
ATOM 686 C C . LYS A 1 87 ? -19.469 24.547 2.32 1 53.81 87 LYS A C 1
ATOM 688 O O . LYS A 1 87 ? -19.188 25.109 1.268 1 53.81 87 LYS A O 1
ATOM 693 N N . THR A 1 88 ? -20.078 23.438 2.398 1 51.91 88 THR A N 1
ATOM 694 C CA . THR A 1 88 ? -20.516 22.844 1.139 1 51.91 88 THR A CA 1
ATOM 695 C C . THR A 1 88 ? -21.688 23.625 0.548 1 51.91 88 THR A C 1
ATOM 697 O O . THR A 1 88 ? -21.766 23.797 -0.669 1 51.91 88 THR A O 1
ATOM 700 N N . ALA A 1 89 ? -22.547 24.109 1.315 1 53 89 ALA A N 1
ATOM 701 C CA . ALA A 1 89 ? -23.672 24.891 0.792 1 53 89 ALA A CA 1
ATOM 702 C C . ALA A 1 89 ? -23.188 26.219 0.224 1 53 89 ALA A C 1
ATOM 704 O O . ALA A 1 89 ? -23.781 26.766 -0.708 1 53 89 ALA A O 1
ATOM 705 N N . LYS A 1 90 ? -22.156 26.812 0.741 1 54.84 90 LYS A N 1
ATOM 706 C CA . LYS A 1 90 ? -21.703 28.094 0.215 1 54.84 90 LYS A CA 1
ATOM 707 C C . LYS A 1 90 ? -20.75 27.906 -0.964 1 54.84 90 LYS A C 1
ATOM 709 O O . LYS A 1 90 ? -20.375 28.859 -1.633 1 54.84 90 LYS A O 1
ATOM 714 N N . SER A 1 91 ? -20.375 26.734 -1.264 1 43.78 91 SER A N 1
ATOM 715 C CA . SER A 1 91 ? -19.625 26.562 -2.51 1 43.78 91 SER A CA 1
ATOM 716 C C . SER A 1 91 ? -20.547 26.172 -3.656 1 43.78 91 SER A C 1
ATOM 718 O O . SER A 1 91 ? -21.531 25.453 -3.449 1 43.78 91 SER A O 1
ATOM 720 N N . MET B 1 1 ? -11.344 -8.719 -19.719 1 72.62 1 MET B N 1
ATOM 721 C CA . MET B 1 1 ? -10.047 -8.141 -19.391 1 72.62 1 MET B CA 1
ATOM 722 C C . MET B 1 1 ? -8.961 -9.211 -19.359 1 72.62 1 MET B C 1
ATOM 724 O O . MET B 1 1 ? -9.133 -10.258 -18.75 1 72.62 1 MET B O 1
ATOM 728 N N . GLN B 1 2 ? -7.91 -9.156 -20.266 1 93.44 2 GLN B N 1
ATOM 729 C CA . GLN B 1 2 ? -6.867 -10.164 -20.438 1 93.44 2 GLN B CA 1
ATOM 730 C C . GLN B 1 2 ? -6.02 -10.281 -19.172 1 93.44 2 GLN B C 1
ATOM 732 O O . GLN B 1 2 ? -5.707 -9.281 -18.531 1 93.44 2 GLN B O 1
ATOM 737 N N . THR B 1 3 ? -5.938 -11.633 -18.688 1 97.75 3 THR B N 1
ATOM 738 C CA . THR B 1 3 ? -5.117 -11.859 -17.5 1 97.75 3 THR B CA 1
ATOM 739 C C . THR B 1 3 ? -3.902 -12.719 -17.844 1 97.75 3 THR B C 1
ATOM 741 O O . THR B 1 3 ? -3.857 -13.344 -18.906 1 97.75 3 THR B O 1
ATOM 744 N N . GLU B 1 4 ? -2.945 -12.555 -16.953 1 97.38 4 GLU B N 1
ATOM 745 C CA . GLU B 1 4 ? -1.717 -13.344 -17.016 1 97.38 4 GLU B CA 1
ATOM 746 C C . GLU B 1 4 ? -1.444 -14.047 -15.688 1 97.38 4 GLU B C 1
ATOM 748 O O . GLU B 1 4 ? -1.687 -13.484 -14.617 1 97.38 4 GLU B O 1
ATOM 753 N N . LYS B 1 5 ? -1.014 -15.305 -15.836 1 98 5 LYS B N 1
ATOM 754 C CA . LYS B 1 5 ? -0.629 -16.047 -14.633 1 98 5 LYS B CA 1
ATOM 755 C C . LYS B 1 5 ? 0.822 -15.758 -14.258 1 98 5 LYS B C 1
ATOM 757 O O . LYS B 1 5 ? 1.695 -15.703 -15.125 1 98 5 LYS B O 1
ATOM 762 N N . LEU B 1 6 ? 1.056 -15.492 -12.992 1 97.81 6 LEU B N 1
ATOM 763 C CA . LEU B 1 6 ? 2.391 -15.234 -12.469 1 97.81 6 LEU B CA 1
ATOM 764 C C . LEU B 1 6 ? 2.666 -16.094 -11.242 1 97.81 6 LEU B C 1
ATOM 766 O O . LEU B 1 6 ? 1.825 -16.188 -10.344 1 97.81 6 LEU B O 1
ATOM 770 N N . SER B 1 7 ? 3.77 -16.781 -11.242 1 98.25 7 SER B N 1
ATOM 771 C CA . SER B 1 7 ? 4.207 -17.578 -10.094 1 98.25 7 SER B CA 1
ATOM 772 C C . SER B 1 7 ? 5.203 -16.797 -9.234 1 98.25 7 SER B C 1
ATOM 774 O O . SER B 1 7 ? 6.215 -16.312 -9.742 1 98.25 7 SER B O 1
ATOM 776 N N . ILE B 1 8 ? 4.883 -16.781 -7.93 1 98.5 8 ILE B N 1
ATOM 777 C CA . ILE B 1 8 ? 5.727 -15.977 -7.062 1 98.5 8 ILE B CA 1
ATOM 778 C C . ILE B 1 8 ? 6.113 -16.781 -5.82 1 98.5 8 ILE B C 1
ATOM 780 O O . ILE B 1 8 ? 5.398 -17.703 -5.426 1 98.5 8 ILE B O 1
ATOM 784 N N . SER B 1 9 ? 7.258 -16.344 -5.254 1 98.5 9 SER B N 1
ATOM 785 C CA . SER B 1 9 ? 7.719 -16.906 -3.986 1 98.5 9 SER B CA 1
ATOM 786 C C . SER B 1 9 ? 7.508 -15.922 -2.838 1 98.5 9 SER B C 1
ATOM 788 O O . SER B 1 9 ? 7.961 -14.781 -2.9 1 98.5 9 SER B O 1
ATOM 790 N N . LEU B 1 10 ? 6.836 -16.453 -1.75 1 98.69 10 LEU B N 1
ATOM 791 C CA . LEU B 1 10 ? 6.559 -15.633 -0.576 1 98.69 10 LEU B CA 1
ATOM 792 C C . LEU B 1 10 ? 7.09 -16.297 0.689 1 98.69 10 LEU B C 1
ATOM 794 O O . LEU B 1 10 ? 7.023 -17.531 0.826 1 98.69 10 LEU B O 1
ATOM 798 N N . PRO B 1 11 ? 7.598 -15.438 1.617 1 98.56 11 PRO B N 1
ATOM 799 C CA . PRO B 1 11 ? 7.75 -16 2.959 1 98.56 11 PRO B CA 1
ATOM 800 C C . PRO B 1 11 ? 6.469 -16.656 3.473 1 98.56 11 PRO B C 1
ATOM 802 O O . PRO B 1 11 ? 5.371 -16.156 3.223 1 98.56 11 PRO B O 1
ATOM 805 N N . VAL B 1 12 ? 6.574 -17.688 4.238 1 98.31 12 VAL B N 1
ATOM 806 C CA . VAL B 1 12 ? 5.457 -18.516 4.672 1 98.31 12 VAL B CA 1
ATOM 807 C C . VAL B 1 12 ? 4.457 -17.672 5.457 1 98.31 12 VAL B C 1
ATOM 809 O O . VAL B 1 12 ? 3.244 -17.844 5.312 1 98.31 12 VAL B O 1
ATOM 812 N N . ASP B 1 13 ? 4.953 -16.766 6.258 1 97 13 ASP B N 1
ATOM 813 C CA . ASP B 1 13 ? 4.078 -15.93 7.078 1 97 13 ASP B CA 1
ATOM 814 C C . ASP B 1 13 ? 3.256 -14.977 6.215 1 97 13 ASP B C 1
ATOM 816 O O . ASP B 1 13 ? 2.084 -14.727 6.5 1 97 13 ASP B O 1
ATOM 820 N N . MET B 1 14 ? 3.863 -14.508 5.141 1 98.25 14 MET B N 1
ATOM 821 C CA . MET B 1 14 ? 3.148 -13.625 4.223 1 98.25 14 MET B CA 1
ATOM 822 C C . MET B 1 14 ? 2.074 -14.391 3.459 1 98.25 14 MET B C 1
ATOM 824 O O . MET B 1 14 ? 0.948 -13.914 3.314 1 98.25 14 MET B O 1
ATOM 828 N N . ALA B 1 15 ? 2.418 -15.57 3.008 1 98.56 15 ALA B N 1
ATOM 829 C CA . ALA B 1 15 ? 1.455 -16.422 2.312 1 98.56 15 ALA B CA 1
ATOM 830 C C . ALA B 1 15 ? 0.268 -16.75 3.213 1 98.56 15 ALA B C 1
ATOM 832 O O . ALA B 1 15 ? -0.881 -16.734 2.764 1 98.56 15 ALA B O 1
ATOM 833 N N . ARG B 1 16 ? 0.579 -16.969 4.449 1 97.88 16 ARG B N 1
ATOM 834 C CA . ARG B 1 16 ? -0.462 -17.297 5.418 1 97.88 16 ARG B CA 1
ATOM 835 C C . ARG B 1 16 ? -1.412 -16.109 5.617 1 97.88 16 ARG B C 1
ATOM 837 O O . ARG B 1 16 ? -2.627 -16.297 5.711 1 97.88 16 ARG B O 1
ATOM 844 N N . MET B 1 17 ? -0.827 -14.977 5.656 1 97.81 17 MET B N 1
ATOM 845 C CA . MET B 1 17 ? -1.641 -13.773 5.812 1 97.81 17 MET B CA 1
ATOM 846 C C . MET B 1 17 ? -2.588 -13.602 4.633 1 97.81 17 MET B C 1
ATOM 848 O O . MET B 1 17 ? -3.77 -13.305 4.816 1 97.81 17 MET B O 1
ATOM 852 N N . VAL B 1 18 ? -2.143 -13.82 3.447 1 98.5 18 VAL B N 1
ATOM 853 C CA . VAL B 1 18 ? -2.943 -13.711 2.232 1 98.5 18 VAL B CA 1
ATOM 854 C C . VAL B 1 18 ? -4.082 -14.734 2.275 1 98.5 18 VAL B C 1
ATOM 856 O O . VAL B 1 18 ? -5.246 -14.383 2.064 1 98.5 18 VAL B O 1
ATOM 859 N N . ARG B 1 19 ? -3.818 -15.938 2.672 1 98.31 19 ARG B N 1
ATOM 860 C CA . ARG B 1 19 ? -4.805 -17 2.709 1 98.31 19 ARG B CA 1
ATOM 861 C C . ARG B 1 19 ? -5.875 -16.734 3.764 1 98.31 19 ARG B C 1
ATOM 863 O O . ARG B 1 19 ? -7.051 -17.031 3.553 1 98.31 19 ARG B O 1
ATOM 870 N N . ARG B 1 20 ? -5.41 -16.234 4.863 1 97.94 20 ARG B N 1
ATOM 871 C CA . ARG B 1 20 ? -6.34 -15.961 5.949 1 97.94 20 ARG B CA 1
ATOM 872 C C . ARG B 1 20 ? -7.414 -14.969 5.508 1 97.94 20 ARG B C 1
ATOM 874 O O . ARG B 1 20 ? -8.586 -15.117 5.871 1 97.94 20 ARG B O 1
ATOM 881 N N . ARG B 1 21 ? -7.055 -14.039 4.625 1 97.06 21 ARG B N 1
ATOM 882 C CA . ARG B 1 21 ? -7.996 -13.016 4.188 1 97.06 21 ARG B CA 1
ATOM 883 C C . ARG B 1 21 ? -9 -13.586 3.191 1 97.06 21 ARG B C 1
ATOM 885 O O . ARG B 1 21 ? -10.125 -13.094 3.082 1 97.06 21 ARG B O 1
ATOM 892 N N . VAL B 1 22 ? -8.609 -14.625 2.557 1 98.31 22 VAL B N 1
ATOM 893 C CA . VAL B 1 22 ? -9.523 -15.328 1.661 1 98.31 22 VAL B CA 1
ATOM 894 C C . VAL B 1 22 ? -10.453 -16.234 2.473 1 98.31 22 VAL B C 1
ATOM 896 O O . VAL B 1 22 ? -11.664 -16.234 2.252 1 98.31 22 VAL B O 1
ATOM 899 N N . GLU B 1 23 ? -9.859 -16.875 3.48 1 97.88 23 GLU B N 1
ATOM 900 C CA . GLU B 1 23 ? -10.594 -17.812 4.328 1 97.88 23 GLU B CA 1
ATOM 901 C C . GLU B 1 23 ? -11.656 -17.078 5.152 1 97.88 23 GLU B C 1
ATOM 903 O O . GLU B 1 23 ? -12.734 -17.625 5.395 1 97.88 23 GLU B O 1
ATOM 908 N N . ASP B 1 24 ? -11.352 -15.883 5.496 1 96.38 24 ASP B N 1
ATOM 909 C CA . ASP B 1 24 ? -12.297 -15.141 6.328 1 96.38 24 ASP B CA 1
ATOM 910 C C . ASP B 1 24 ? -13.336 -14.422 5.473 1 96.38 24 ASP B C 1
ATOM 912 O O . ASP B 1 24 ? -14.203 -13.719 6 1 96.38 24 ASP B O 1
ATOM 916 N N . GLY B 1 25 ? -13.188 -14.508 4.207 1 97 25 GLY B N 1
ATOM 917 C CA . GLY B 1 25 ? -14.227 -14.039 3.307 1 97 25 GLY B CA 1
ATOM 918 C C . GLY B 1 25 ? -14.023 -12.602 2.863 1 97 25 GLY B C 1
ATOM 919 O O . GLY B 1 25 ? -14.883 -12.031 2.191 1 97 25 GLY B O 1
ATOM 920 N N . ALA B 1 26 ? -12.93 -11.969 3.146 1 95.81 26 ALA B N 1
ATOM 921 C CA . ALA B 1 26 ? -12.664 -10.586 2.773 1 95.81 26 ALA B CA 1
ATOM 922 C C . ALA B 1 26 ? -12.375 -10.461 1.279 1 95.81 26 ALA B C 1
ATOM 924 O O . ALA B 1 26 ? -12.641 -9.422 0.673 1 95.81 26 ALA B O 1
ATOM 925 N N . TYR B 1 27 ? -11.836 -11.5 0.723 1 98.06 27 TYR B N 1
ATOM 926 C CA . TYR B 1 27 ? -11.508 -11.547 -0.697 1 98.06 27 TYR B CA 1
ATOM 927 C C . TYR B 1 27 ? -11.938 -12.875 -1.311 1 98.06 27 TYR B C 1
ATOM 929 O O . TYR B 1 27 ? -12 -13.891 -0.618 1 98.06 27 TYR B O 1
ATOM 937 N N . ALA B 1 28 ? -12.172 -12.906 -2.504 1 98.06 28 ALA B N 1
ATOM 938 C CA . ALA B 1 28 ? -12.633 -14.102 -3.203 1 98.06 28 ALA B CA 1
ATOM 939 C C . ALA B 1 28 ? -11.477 -15.039 -3.508 1 98.06 28 ALA B C 1
ATOM 941 O O . ALA B 1 28 ? -11.68 -16.234 -3.734 1 98.06 28 ALA B O 1
ATOM 942 N N . SER B 1 29 ? -10.188 -14.43 -3.578 1 98.44 29 SER B N 1
ATOM 943 C CA . SER B 1 29 ? -9.047 -15.25 -3.967 1 98.44 29 SER B CA 1
ATOM 944 C C . SER B 1 29 ? -7.73 -14.617 -3.521 1 98.44 29 SER B C 1
ATOM 946 O O . SER B 1 29 ? -7.684 -13.43 -3.205 1 98.44 29 SER B O 1
ATOM 948 N N . ASN B 1 30 ? -6.719 -15.367 -3.592 1 98.44 30 ASN B N 1
ATOM 949 C CA . ASN B 1 30 ? -5.367 -14.859 -3.365 1 98.44 30 ASN B CA 1
ATOM 950 C C . ASN B 1 30 ? -4.988 -13.797 -4.387 1 98.44 30 ASN B C 1
ATOM 952 O O . ASN B 1 30 ? -4.371 -12.789 -4.039 1 98.44 30 ASN B O 1
ATOM 956 N N . SER B 1 31 ? -5.387 -14.016 -5.57 1 98.69 31 SER B N 1
ATOM 957 C CA . SER B 1 31 ? -5.105 -13.055 -6.637 1 98.69 31 SER B CA 1
ATOM 958 C C . SER B 1 31 ? -5.738 -11.703 -6.344 1 98.69 31 SER B C 1
ATOM 960 O O . SER B 1 31 ? -5.148 -10.656 -6.641 1 98.69 31 SER B O 1
ATOM 962 N N . GLU B 1 32 ? -6.867 -11.766 -5.762 1 98.75 32 GLU B N 1
ATOM 963 C CA . GLU B 1 32 ? -7.547 -10.516 -5.43 1 98.75 32 GLU B CA 1
ATOM 964 C C . GLU B 1 32 ? -6.785 -9.734 -4.363 1 98.75 32 GLU B C 1
ATOM 966 O O . GLU B 1 32 ? -6.637 -8.516 -4.465 1 98.75 32 GLU B O 1
ATOM 971 N N . VAL B 1 33 ? -6.258 -10.336 -3.4 1 98.75 33 VAL B N 1
ATOM 972 C CA . VAL B 1 33 ? -5.445 -9.703 -2.363 1 98.75 33 VAL B CA 1
ATOM 973 C C . VAL B 1 33 ? -4.215 -9.055 -2.99 1 98.75 33 VAL B C 1
ATOM 975 O O . VAL B 1 33 ? -3.912 -7.891 -2.721 1 98.75 33 VAL B O 1
ATOM 978 N N . ILE B 1 34 ? -3.586 -9.758 -3.861 1 98.88 34 ILE B N 1
ATOM 979 C CA . ILE B 1 34 ? -2.336 -9.305 -4.461 1 98.88 34 ILE B CA 1
ATOM 980 C C . ILE B 1 34 ? -2.609 -8.133 -5.402 1 98.88 34 ILE B C 1
ATOM 982 O O . ILE B 1 34 ? -1.83 -7.18 -5.457 1 98.88 34 ILE B O 1
ATOM 986 N N . ARG B 1 35 ? -3.773 -8.211 -6.113 1 98.81 35 ARG B N 1
ATOM 987 C CA . ARG B 1 35 ? -4.133 -7.082 -6.969 1 98.81 35 ARG B CA 1
ATOM 988 C C . ARG B 1 35 ? -4.363 -5.82 -6.141 1 98.81 35 ARG B C 1
ATOM 990 O O . ARG B 1 35 ? -3.951 -4.727 -6.539 1 98.81 35 ARG B O 1
ATOM 997 N N . GLU B 1 36 ? -4.953 -6.035 -4.992 1 98.75 36 GLU B N 1
ATOM 998 C CA . GLU B 1 36 ? -5.145 -4.895 -4.105 1 98.75 36 GLU B CA 1
ATOM 999 C C . GLU B 1 36 ? -3.809 -4.363 -3.594 1 98.75 36 GLU B C 1
ATOM 1001 O O . GLU B 1 36 ? -3.58 -3.154 -3.568 1 98.75 36 GLU B O 1
ATOM 1006 N N . ALA B 1 37 ? -2.941 -5.223 -3.205 1 98.88 37 ALA B N 1
ATOM 1007 C CA . ALA B 1 37 ? -1.606 -4.844 -2.748 1 98.88 37 ALA B CA 1
ATOM 1008 C C . ALA B 1 37 ? -0.851 -4.082 -3.834 1 98.88 37 ALA B C 1
ATOM 1010 O O . ALA B 1 37 ? -0.228 -3.055 -3.562 1 98.88 37 ALA B O 1
ATOM 1011 N N . LEU B 1 38 ? -0.989 -4.52 -5.07 1 98.88 38 LEU B N 1
ATOM 1012 C CA . LEU B 1 38 ? -0.269 -3.908 -6.184 1 98.88 38 LEU B CA 1
ATOM 1013 C C . LEU B 1 38 ? -0.853 -2.541 -6.52 1 98.88 38 LEU B C 1
ATOM 1015 O O . LEU B 1 38 ? -0.125 -1.637 -6.938 1 98.88 38 LEU B O 1
ATOM 1019 N N . ARG B 1 39 ? -2.143 -2.4 -6.293 1 98.69 39 ARG B N 1
ATOM 1020 C CA . ARG B 1 39 ? -2.73 -1.08 -6.5 1 98.69 39 ARG B CA 1
ATOM 1021 C C . ARG B 1 39 ? -2.178 -0.073 -5.496 1 98.69 39 ARG B C 1
ATOM 1023 O O . ARG B 1 39 ? -1.886 1.07 -5.852 1 98.69 39 ARG B O 1
ATOM 1030 N N . LEU B 1 40 ? -2.035 -0.531 -4.312 1 98.5 40 LEU B N 1
ATOM 1031 C CA . LEU B 1 40 ? -1.457 0.321 -3.279 1 98.5 40 LEU B CA 1
ATOM 1032 C C . LEU B 1 40 ? -0.006 0.66 -3.604 1 98.5 40 LEU B C 1
ATOM 1034 O O . LEU B 1 40 ? 0.408 1.815 -3.482 1 98.5 40 LEU B O 1
ATOM 1038 N N . TRP B 1 41 ? 0.706 -0.277 -4.051 1 98.62 41 TRP B N 1
ATOM 1039 C CA . TRP B 1 41 ? 2.102 -0.101 -4.438 1 98.62 41 TRP B CA 1
ATOM 1040 C C . TRP B 1 41 ? 2.223 0.876 -5.602 1 98.62 41 TRP B C 1
ATOM 1042 O O . TRP B 1 41 ? 3.076 1.767 -5.586 1 98.62 41 TRP B O 1
ATOM 1052 N N . GLN B 1 42 ? 1.397 0.738 -6.605 1 98 42 GLN B N 1
ATOM 1053 C CA . GLN B 1 42 ? 1.389 1.634 -7.758 1 98 42 GLN B CA 1
ATOM 1054 C C . GLN B 1 42 ? 1.103 3.07 -7.332 1 98 42 GLN B C 1
ATOM 1056 O O . GLN B 1 42 ? 1.748 4.004 -7.812 1 98 42 GLN B O 1
ATOM 1061 N N . GLN B 1 43 ? 0.123 3.182 -6.469 1 97.69 43 GLN B N 1
ATOM 1062 C CA . GLN B 1 43 ? -0.21 4.504 -5.949 1 97.69 43 GLN B CA 1
ATOM 1063 C C . GLN B 1 43 ? 0.991 5.137 -5.25 1 97.69 43 GLN B C 1
ATOM 1065 O O . GLN B 1 43 ? 1.294 6.312 -5.473 1 97.69 43 GLN B O 1
ATOM 1070 N N . ARG B 1 44 ? 1.648 4.363 -4.5 1 96.81 44 ARG B N 1
ATOM 1071 C CA . ARG B 1 44 ? 2.824 4.855 -3.787 1 96.81 44 ARG B CA 1
ATOM 1072 C C . ARG B 1 44 ? 3.928 5.254 -4.762 1 96.81 44 ARG B C 1
ATOM 1074 O O . ARG B 1 44 ? 4.582 6.281 -4.582 1 96.81 44 ARG B O 1
ATOM 1081 N N . GLU B 1 45 ? 4.117 4.418 -5.75 1 96.06 45 GLU B N 1
ATOM 1082 C CA . GLU B 1 45 ? 5.117 4.73 -6.766 1 96.06 45 GLU B CA 1
ATOM 1083 C C . GLU B 1 45 ? 4.785 6.039 -7.48 1 96.06 45 GLU B C 1
ATOM 1085 O O . GLU B 1 45 ? 5.676 6.848 -7.75 1 96.06 45 GLU B O 1
ATOM 1090 N N . GLN B 1 46 ? 3.541 6.242 -7.777 1 96.44 46 GLN B N 1
ATOM 1091 C CA . GLN B 1 46 ? 3.104 7.461 -8.453 1 96.44 46 GLN B CA 1
ATOM 1092 C C . GLN B 1 46 ? 3.328 8.688 -7.574 1 96.44 46 GLN B C 1
ATOM 1094 O O . GLN B 1 46 ? 3.779 9.727 -8.055 1 96.44 46 GLN B O 1
ATOM 1099 N N . GLU B 1 47 ? 3.006 8.555 -6.348 1 96 47 GLU B N 1
ATOM 1100 C CA . GLU B 1 47 ? 3.207 9.648 -5.398 1 96 47 GLU B CA 1
ATOM 1101 C C . GLU B 1 47 ? 4.684 10.016 -5.289 1 96 47 GLU B C 1
ATOM 1103 O O . GLU B 1 47 ? 5.035 11.203 -5.293 1 96 47 GLU B O 1
ATOM 1108 N N . ARG B 1 48 ? 5.535 9.078 -5.195 1 93.75 48 ARG B N 1
ATOM 1109 C CA . ARG B 1 48 ? 6.977 9.297 -5.141 1 93.75 48 ARG B CA 1
ATOM 1110 C C . ARG B 1 48 ? 7.473 10 -6.402 1 93.75 48 ARG B C 1
ATOM 1112 O O . ARG B 1 48 ? 8.297 10.914 -6.328 1 93.75 48 ARG B O 1
ATOM 1119 N N . GLY B 1 49 ? 6.941 9.539 -7.477 1 93.88 49 GLY B N 1
ATOM 1120 C CA . GLY B 1 49 ? 7.297 10.188 -8.727 1 93.88 49 GLY B CA 1
ATOM 1121 C C . GLY B 1 49 ? 6.898 11.648 -8.781 1 93.88 49 GLY B C 1
ATOM 1122 O O . GLY B 1 49 ? 7.691 12.5 -9.188 1 93.88 49 GLY B O 1
ATOM 1123 N N . HIS B 1 50 ? 5.73 11.945 -8.32 1 95 50 HIS B N 1
ATOM 1124 C CA . HIS B 1 50 ? 5.246 13.32 -8.297 1 95 50 HIS B CA 1
ATOM 1125 C C . HIS B 1 50 ? 6.09 14.195 -7.375 1 95 50 HIS B C 1
ATOM 1127 O O . HIS B 1 50 ? 6.402 15.336 -7.707 1 95 50 HIS B O 1
ATOM 1133 N N . ARG B 1 51 ? 6.406 13.664 -6.254 1 93.06 51 ARG B N 1
ATOM 1134 C CA . ARG B 1 51 ? 7.219 14.391 -5.285 1 93.06 51 ARG B CA 1
ATOM 1135 C C . ARG B 1 51 ? 8.602 14.703 -5.852 1 93.06 51 ARG B C 1
ATOM 1137 O O . ARG B 1 51 ? 9.109 15.812 -5.684 1 93.06 51 ARG B O 1
ATOM 1144 N N . LEU B 1 52 ? 9.148 13.789 -6.555 1 93.5 52 LEU B N 1
ATOM 1145 C CA . LEU B 1 52 ? 10.461 13.984 -7.16 1 93.5 52 LEU B CA 1
ATOM 1146 C C . LEU B 1 52 ? 10.406 15.047 -8.25 1 93.5 52 LEU B C 1
ATOM 1148 O O . LEU B 1 52 ? 11.312 15.875 -8.367 1 93.5 52 LEU B O 1
ATOM 1152 N N . ASP B 1 53 ? 9.367 14.961 -8.961 1 93.38 53 ASP B N 1
ATOM 1153 C CA . ASP B 1 53 ? 9.188 15.961 -10.016 1 93.38 53 ASP B CA 1
ATOM 1154 C C . ASP B 1 53 ? 9.055 17.359 -9.422 1 93.38 53 ASP B C 1
ATOM 1156 O O . ASP B 1 53 ? 9.602 18.328 -9.969 1 93.38 53 ASP B O 1
ATOM 1160 N N . ALA B 1 54 ? 8.367 17.406 -8.367 1 91.5 54 ALA B N 1
ATOM 1161 C CA . ALA B 1 54 ? 8.188 18.688 -7.695 1 91.5 54 ALA B CA 1
ATOM 1162 C C . ALA B 1 54 ? 9.516 19.203 -7.148 1 91.5 54 ALA B C 1
ATOM 1164 O O . ALA B 1 54 ? 9.797 20.406 -7.23 1 91.5 54 ALA B O 1
ATOM 1165 N N . ILE B 1 55 ? 10.258 18.344 -6.609 1 90.12 55 ILE B N 1
ATOM 1166 C CA . ILE B 1 55 ? 11.57 18.703 -6.078 1 90.12 55 ILE B CA 1
ATOM 1167 C C . ILE B 1 55 ? 12.477 19.188 -7.207 1 90.12 55 ILE B C 1
ATOM 1169 O O . ILE B 1 55 ? 13.133 20.219 -7.09 1 90.12 55 ILE B O 1
ATOM 1173 N N . ARG B 1 56 ? 12.539 18.484 -8.281 1 92.12 56 ARG B N 1
ATOM 1174 C CA . ARG B 1 56 ? 13.344 18.859 -9.438 1 92.12 56 ARG B CA 1
ATOM 1175 C C . ARG B 1 56 ? 12.914 20.219 -9.977 1 92.12 56 ARG B C 1
ATOM 1177 O O . ARG B 1 56 ? 13.758 21.062 -10.312 1 92.12 56 ARG B O 1
ATOM 1184 N N . ALA B 1 57 ? 11.57 20.453 -10.039 1 90.25 57 ALA B N 1
ATOM 1185 C CA . ALA B 1 57 ? 11.039 21.719 -10.531 1 90.25 57 ALA B CA 1
ATOM 1186 C C . ALA B 1 57 ? 11.461 22.875 -9.625 1 90.25 57 ALA B C 1
ATOM 1188 O O . ALA B 1 57 ? 11.781 23.969 -10.109 1 90.25 57 ALA B O 1
ATOM 1189 N N . SER B 1 58 ? 11.422 22.625 -8.344 1 86.69 58 SER B N 1
ATOM 1190 C CA . SER B 1 58 ? 11.82 23.625 -7.371 1 86.69 58 SER B CA 1
ATOM 1191 C C . SER B 1 58 ? 13.305 23.969 -7.492 1 86.69 58 SER B C 1
ATOM 1193 O O . SER B 1 58 ? 13.695 25.125 -7.445 1 86.69 58 SER B O 1
ATOM 1195 N N . LEU B 1 59 ? 14.094 23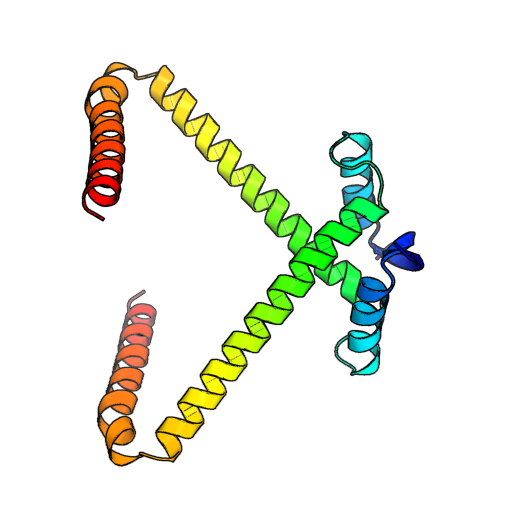 -7.699 1 86.69 59 LEU B N 1
ATOM 1196 C CA . LEU B 1 59 ? 15.531 23.188 -7.863 1 86.69 59 LEU B CA 1
ATOM 1197 C C . LEU B 1 59 ? 15.836 23.953 -9.141 1 86.69 59 LEU B C 1
ATOM 1199 O O . LEU B 1 59 ? 16.688 24.844 -9.148 1 86.69 59 LEU B O 1
ATOM 1203 N N . ASP B 1 60 ? 15.172 23.625 -10.172 1 87.5 60 ASP B N 1
ATOM 1204 C CA . ASP B 1 60 ? 15.328 24.312 -11.453 1 87.5 60 ASP B CA 1
ATOM 1205 C C . ASP B 1 60 ? 14.922 25.781 -11.344 1 87.5 60 ASP B C 1
ATOM 1207 O O . ASP B 1 60 ? 15.594 26.656 -11.883 1 87.5 60 ASP B O 1
ATOM 1211 N N . ALA B 1 61 ? 13.828 26.078 -10.648 1 83.94 61 ALA B N 1
ATOM 1212 C CA . ALA B 1 61 ? 13.359 27.438 -10.445 1 83.94 61 ALA B CA 1
ATOM 1213 C C . ALA B 1 61 ? 14.367 28.25 -9.625 1 83.94 61 ALA B C 1
ATOM 1215 O O . ALA B 1 61 ? 14.609 29.422 -9.922 1 83.94 61 ALA B O 1
ATOM 1216 N N . ALA B 1 62 ? 14.992 27.625 -8.641 1 80.44 62 ALA B N 1
ATOM 1217 C CA . ALA B 1 62 ? 15.984 28.281 -7.797 1 80.44 62 ALA B CA 1
ATOM 1218 C C . ALA B 1 62 ? 17.266 28.562 -8.578 1 80.44 62 ALA B C 1
ATOM 1220 O O . ALA B 1 62 ? 17.906 29.594 -8.391 1 80.44 62 ALA B O 1
ATOM 1221 N N . ALA B 1 63 ? 17.594 27.672 -9.422 1 82.06 63 ALA B N 1
ATOM 1222 C CA . ALA B 1 63 ? 18.797 27.812 -10.242 1 82.06 63 ALA B CA 1
ATOM 1223 C C . ALA B 1 63 ? 18.609 28.922 -11.281 1 82.06 63 ALA B C 1
ATOM 1225 O O . ALA B 1 63 ? 19.562 29.609 -11.633 1 82.06 63 ALA B O 1
ATOM 1226 N N . ASN B 1 64 ? 17.453 29.031 -11.648 1 82.5 64 ASN B N 1
ATOM 1227 C CA . ASN B 1 64 ? 17.188 30.016 -12.703 1 82.5 64 ASN B CA 1
ATOM 1228 C C . ASN B 1 64 ? 16.922 31.406 -12.125 1 82.5 64 ASN B C 1
ATOM 1230 O O . ASN B 1 64 ? 16.938 32.406 -12.859 1 82.5 64 ASN B O 1
ATOM 1234 N N . ASP B 1 65 ? 16.547 31.578 -10.852 1 67.38 65 ASP B N 1
ATOM 1235 C CA . ASP B 1 65 ? 16.406 32.875 -10.203 1 67.38 65 ASP B CA 1
ATOM 1236 C C . ASP B 1 65 ? 17.109 32.875 -8.844 1 67.38 65 ASP B C 1
ATOM 1238 O O . ASP B 1 65 ? 16.453 32.875 -7.801 1 67.38 65 ASP B O 1
ATOM 1242 N N . PRO B 1 66 ? 18.5 32.75 -8.93 1 60.19 66 PRO B N 1
ATOM 1243 C CA . PRO B 1 66 ? 19.297 32.656 -7.699 1 60.19 66 PRO B CA 1
ATOM 1244 C C . PRO B 1 66 ? 19.047 33.844 -6.75 1 60.19 66 PRO B C 1
ATOM 1246 O O . PRO B 1 66 ? 19.234 33.688 -5.539 1 60.19 66 PRO B O 1
ATOM 1249 N N . ALA B 1 67 ? 18.875 35 -7.238 1 59 67 ALA B N 1
ATOM 1250 C CA . ALA B 1 67 ? 18.688 36.219 -6.422 1 59 67 ALA B CA 1
ATOM 1251 C C . ALA B 1 67 ? 17.484 36.062 -5.496 1 59 67 ALA B C 1
ATOM 1253 O O . ALA B 1 67 ? 17.484 36.531 -4.363 1 59 67 ALA B O 1
ATOM 1254 N N . ARG B 1 68 ? 16.453 35.625 -5.93 1 55.72 68 ARG B N 1
ATOM 1255 C CA . ARG B 1 68 ? 15.2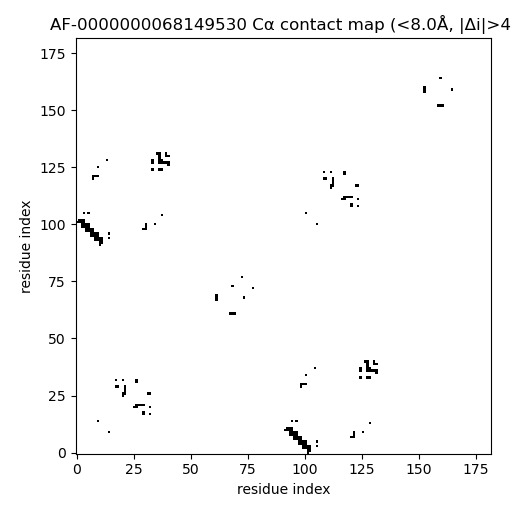58 35.5 -5.117 1 55.72 68 ARG B CA 1
ATOM 1256 C C . ARG B 1 68 ? 15.406 34.375 -4.098 1 55.72 68 ARG B C 1
ATOM 1258 O O . ARG B 1 68 ? 14.961 34.5 -2.955 1 55.72 68 ARG B O 1
ATOM 1265 N N . HIS B 1 69 ? 15.852 33.188 -4.484 1 55.72 69 HIS B N 1
ATOM 1266 C CA . HIS B 1 69 ? 15.914 32 -3.648 1 55.72 69 HIS B CA 1
ATOM 1267 C C . HIS B 1 69 ? 17.203 31.969 -2.834 1 55.72 69 HIS B C 1
ATOM 1269 O O . HIS B 1 69 ? 17.359 31.125 -1.936 1 55.72 69 HIS B O 1
ATOM 1275 N N . GLY B 1 70 ? 18.25 32.688 -3.252 1 53.5 70 GLY B N 1
ATOM 1276 C CA . GLY B 1 70 ? 19.5 32.688 -2.51 1 53.5 70 GLY B CA 1
ATOM 1277 C C . GLY B 1 70 ? 19.328 33.125 -1.065 1 53.5 70 GLY B C 1
ATOM 1278 O O . GLY B 1 70 ? 19.75 32.438 -0.146 1 53.5 70 GLY B O 1
ATOM 1279 N N . SER B 1 71 ? 18.953 34.406 -0.856 1 56.59 71 SER B N 1
ATOM 1280 C CA . SER B 1 71 ? 19.047 35 0.478 1 56.59 71 SER B CA 1
ATOM 1281 C C . SER B 1 71 ? 17.922 34.5 1.378 1 56.59 71 SER B C 1
ATOM 1283 O O . SER B 1 71 ? 18.156 34.094 2.518 1 56.59 71 SER B O 1
ATOM 1285 N N . ALA B 1 72 ? 16.656 34.531 0.945 1 54.56 72 ALA B N 1
ATOM 1286 C CA . ALA B 1 72 ? 15.508 34.312 1.816 1 54.56 72 ALA B CA 1
ATOM 1287 C C . ALA B 1 72 ? 15.289 32.812 2.041 1 54.56 72 ALA B C 1
ATOM 1289 O O . ALA B 1 72 ? 14.984 32.375 3.156 1 54.56 72 ALA B O 1
ATOM 1290 N N . GLU B 1 73 ? 15.375 32 1.096 1 56.28 73 GLU B N 1
ATOM 1291 C CA . GLU B 1 73 ? 15.148 30.578 1.241 1 56.28 73 GLU B CA 1
ATOM 1292 C C . GLU B 1 73 ? 16.344 29.891 1.92 1 56.28 73 GLU B C 1
ATOM 1294 O O . GLU B 1 73 ? 16.156 29 2.744 1 56.28 73 GLU B O 1
ATOM 1299 N N . VAL B 1 74 ? 17.531 30.312 1.634 1 57.97 74 VAL B N 1
ATOM 1300 C CA . VAL B 1 74 ? 18.688 29.844 2.383 1 57.97 74 VAL B CA 1
ATOM 1301 C C . VAL B 1 74 ? 18.594 30.297 3.836 1 57.97 74 VAL B C 1
ATOM 1303 O O . VAL B 1 74 ? 18.875 29.531 4.758 1 57.97 74 VAL B O 1
ATOM 1306 N N . SER B 1 75 ? 18.094 31.469 3.947 1 58.81 75 SER B N 1
ATOM 1307 C CA . SER B 1 75 ? 17.844 31.969 5.297 1 58.81 75 SER B CA 1
ATOM 1308 C C . SER B 1 75 ? 16.719 31.203 5.973 1 58.81 75 SER B C 1
ATOM 1310 O O . SER B 1 75 ? 16.812 30.875 7.16 1 58.81 75 SER B O 1
ATOM 1312 N N . ALA B 1 76 ? 15.656 30.922 5.289 1 57.59 76 ALA B N 1
ATOM 1313 C CA . ALA B 1 76 ? 14.531 30.172 5.836 1 57.59 76 ALA B CA 1
ATOM 1314 C C . ALA B 1 76 ? 14.922 28.719 6.098 1 57.59 76 ALA B C 1
ATOM 1316 O O . ALA B 1 76 ? 14.484 28.125 7.082 1 57.59 76 ALA B O 1
ATOM 1317 N N . HIS B 1 77 ? 15.633 28.172 5.242 1 61.88 77 HIS B N 1
ATOM 1318 C CA . HIS B 1 77 ? 16.156 26.828 5.469 1 61.88 77 HIS B CA 1
ATOM 1319 C C . HIS B 1 77 ? 17.156 26.812 6.617 1 61.88 77 HIS B C 1
ATOM 1321 O O . HIS B 1 77 ? 17.125 25.922 7.465 1 61.88 77 HIS B O 1
ATOM 1327 N N . PHE B 1 78 ? 18.016 27.812 6.68 1 60.06 78 PHE B N 1
ATOM 1328 C CA . PHE B 1 78 ? 18.922 27.938 7.816 1 60.06 78 PHE B CA 1
ATOM 1329 C C . PHE B 1 78 ? 18.141 28.219 9.102 1 60.06 78 PHE B C 1
ATOM 1331 O O . PHE B 1 78 ? 18.438 27.656 10.148 1 60.06 78 PHE B O 1
ATOM 1338 N N . ASP B 1 79 ? 17.094 28.984 8.984 1 55.78 79 ASP B N 1
ATOM 1339 C CA . ASP B 1 79 ? 16.25 29.25 10.141 1 55.78 79 ASP B CA 1
ATOM 1340 C C . ASP B 1 79 ? 15.5 28 10.562 1 55.78 79 ASP B C 1
ATOM 1342 O O . ASP B 1 79 ? 15.359 27.719 11.758 1 55.78 79 ASP B O 1
ATOM 1346 N N . ARG B 1 80 ? 15.016 27.234 9.672 1 59.97 80 ARG B N 1
ATOM 1347 C CA . ARG B 1 80 ? 14.328 25.984 9.992 1 59.97 80 ARG B CA 1
ATOM 1348 C C . ARG B 1 80 ? 15.297 24.969 10.578 1 59.97 80 ARG B C 1
ATOM 1350 O O . ARG B 1 80 ? 14.984 24.297 11.562 1 59.97 80 ARG B O 1
ATOM 1357 N N . LEU B 1 81 ? 16.453 24.828 10.016 1 63.88 81 LEU B N 1
ATOM 1358 C CA . LEU B 1 81 ? 17.469 23.938 10.562 1 63.88 81 LEU B CA 1
ATOM 1359 C C . LEU B 1 81 ? 17.953 24.422 11.922 1 63.88 81 LEU B C 1
ATOM 1361 O O . LEU B 1 81 ? 18.156 23.609 12.836 1 63.88 81 LEU B O 1
ATOM 1365 N N . LEU B 1 82 ? 18.078 25.688 12.047 1 60.03 82 LEU B N 1
ATOM 1366 C CA . LEU B 1 82 ? 18.484 26.266 13.32 1 60.03 82 LEU B CA 1
ATOM 1367 C C . LEU B 1 82 ? 17.375 26.125 14.367 1 60.03 82 LEU B C 1
ATOM 1369 O O . LEU B 1 82 ? 17.656 25.812 15.523 1 60.03 82 LEU B O 1
ATOM 1373 N N . THR B 1 83 ? 16.188 26.328 13.945 1 56.12 83 THR B N 1
ATOM 1374 C CA . THR B 1 83 ? 15.062 26.141 14.867 1 56.12 83 THR B CA 1
ATOM 1375 C C . THR B 1 83 ? 14.914 24.672 15.25 1 56.12 83 THR B C 1
ATOM 1377 O O . THR B 1 83 ? 14.656 24.344 16.406 1 56.12 83 THR B O 1
ATOM 1380 N N . GLU B 1 84 ? 15.188 23.797 14.305 1 54.09 84 GLU B N 1
ATOM 1381 C CA . GLU B 1 84 ? 15.141 22.375 14.633 1 54.09 84 GLU B CA 1
ATOM 1382 C C . GLU B 1 84 ? 16.344 21.969 15.484 1 54.09 84 GLU B C 1
ATOM 1384 O O . GLU B 1 84 ? 16.219 21.141 16.391 1 54.09 84 GLU B O 1
ATOM 1389 N N . ALA B 1 85 ? 17.469 22.453 15.172 1 54.62 85 ALA B N 1
ATOM 1390 C CA . ALA B 1 85 ? 18.656 22.188 15.969 1 54.62 85 ALA B CA 1
ATOM 1391 C C . ALA B 1 85 ? 18.531 22.766 17.375 1 54.62 85 ALA B C 1
ATOM 1393 O O . ALA B 1 85 ? 18.984 22.172 18.344 1 54.62 85 ALA B O 1
ATOM 1394 N N . GLU B 1 86 ? 18.047 23.875 17.484 1 52.62 86 GLU B N 1
ATOM 1395 C CA . GLU B 1 86 ? 17.844 24.469 18.797 1 52.62 86 GLU B CA 1
ATOM 1396 C C . GLU B 1 86 ? 16.828 23.672 19.609 1 52.62 86 GLU B C 1
ATOM 1398 O O . GLU B 1 86 ? 16.969 23.562 20.844 1 52.62 86 GLU B O 1
ATOM 1403 N N . LYS B 1 87 ? 15.891 23.141 18.984 1 53.69 87 LYS B N 1
ATOM 1404 C CA . LYS B 1 87 ? 14.938 22.312 19.703 1 53.69 87 LYS B CA 1
ATOM 1405 C C . LYS B 1 87 ? 15.562 21 20.141 1 53.69 87 LYS B C 1
ATOM 1407 O O . LYS B 1 87 ? 15.305 20.5 21.234 1 53.69 87 LYS B O 1
ATOM 1412 N N . THR B 1 88 ? 16.328 20.5 19.281 1 51.78 88 THR B N 1
ATOM 1413 C CA . THR B 1 88 ? 17.016 19.266 19.688 1 51.78 88 THR B CA 1
ATOM 1414 C C . THR B 1 88 ? 18.062 19.547 20.75 1 51.78 88 THR B C 1
ATOM 1416 O O . THR B 1 88 ? 18.234 18.781 21.688 1 51.78 88 THR B O 1
ATOM 1419 N N . ALA B 1 89 ? 18.766 20.594 20.688 1 52.78 89 ALA B N 1
ATOM 1420 C CA . ALA B 1 89 ? 19.75 20.922 21.703 1 52.78 89 ALA B CA 1
ATOM 1421 C C . ALA B 1 89 ? 19.094 21.234 23.047 1 52.78 89 ALA B C 1
ATOM 1423 O O . ALA B 1 89 ? 19.688 21.016 24.109 1 52.78 89 ALA B O 1
ATOM 1424 N N . LYS B 1 90 ? 17.891 21.797 23.094 1 54.81 90 LYS B N 1
ATOM 1425 C CA . LYS B 1 90 ? 17.25 22.109 24.359 1 54.81 90 LYS B CA 1
ATOM 1426 C C . LYS B 1 90 ? 16.484 20.906 24.906 1 54.81 90 LYS B C 1
ATOM 1428 O O . LYS B 1 90 ? 16 20.922 26.031 1 54.81 90 LYS B O 1
ATOM 1433 N N . SER B 1 91 ? 16.406 19.844 24.188 1 44.47 91 SER B N 1
ATOM 1434 C CA . SER B 1 91 ? 15.867 18.641 24.812 1 44.47 91 SER B CA 1
ATOM 1435 C C . SER B 1 91 ? 16.984 17.75 25.328 1 44.47 91 SER B C 1
ATOM 1437 O O . SER B 1 91 ? 18.062 17.688 24.75 1 44.47 91 SER B O 1
#

Organism: Rhizobium meliloti (strain 1021) (NCBI:txid266834)

Sequence (182 aa):
MQTEKLSISLPVDMARMVRRRVEDGAYASNSEVIREALRLWQQREQERGHRLDAIRASLDAAANDPARHGSAEVSAHFDRLLTEAEKTAKSMQTEKLSISLPVDMARMVRRRVEDGAYASNSEVIREALRLWQQREQERGHRLDAIRASLDAAANDPARHGSAEVSAHFDRLLTEAEKTAKS